Protein AF-A0A734QP81-F1 (afdb_monomer_lite)

Secondary structure (DSSP, 8-state):
-EEEETTPPPTTSHHHHHHHHHHHHHHTTS---EEEEEGGGHHHHHHTT-EEEEE-HHHH----------

pLDDT: mean 83.04, std 14.95, range [46.78, 96.0]

Organism: Salmonella enterica (NCBI:txid28901)

Structure (mmCIF, N/CA/C/O backbone):
data_AF-A0A734QP81-F1
#
_entry.id   AF-A0A734QP81-F1
#
loop_
_atom_site.group_PDB
_atom_site.id
_atom_site.type_symbol
_atom_site.label_atom_id
_atom_site.label_alt_id
_atom_site.label_comp_id
_atom_site.label_asym_id
_atom_site.label_entity_id
_atom_site.label_seq_id
_atom_site.pdbx_PDB_ins_code
_atom_site.Cartn_x
_atom_site.Cartn_y
_atom_site.Cartn_z
_atom_site.occupancy
_atom_site.B_iso_or_equiv
_atom_site.auth_seq_id
_atom_site.auth_comp_id
_atom_site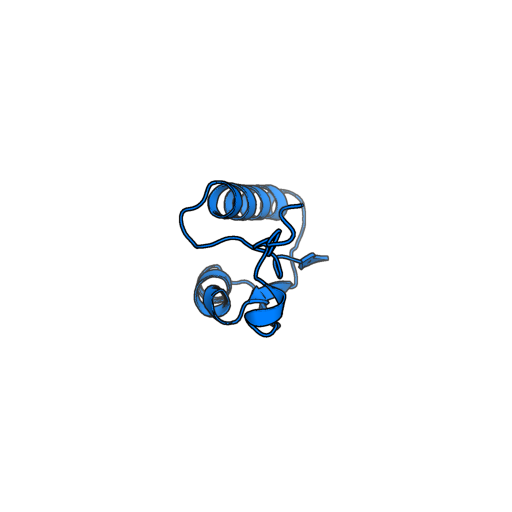.auth_asym_id
_atom_site.auth_atom_id
_atom_site.pdbx_PDB_model_num
ATOM 1 N N . MET A 1 1 ? -13.337 -0.754 5.318 1.00 90.56 1 MET A N 1
ATOM 2 C CA . MET A 1 1 ? -13.458 -0.163 3.956 1.00 90.56 1 MET A CA 1
ATOM 3 C C . MET A 1 1 ? -12.302 -0.576 3.033 1.00 90.56 1 MET A C 1
ATOM 5 O O . MET A 1 1 ? -11.184 -0.686 3.512 1.00 90.56 1 MET A O 1
ATOM 9 N N . ILE A 1 2 ? -12.516 -0.729 1.713 1.00 92.31 2 ILE A N 1
ATOM 10 C CA . ILE A 1 2 ? -11.435 -1.017 0.737 1.00 92.31 2 ILE A CA 1
ATOM 11 C C . ILE A 1 2 ? -11.069 0.242 -0.064 1.00 92.31 2 ILE A C 1
ATOM 13 O O . ILE A 1 2 ? -11.946 0.873 -0.652 1.00 92.31 2 ILE A O 1
ATOM 17 N N . VAL A 1 3 ? -9.777 0.579 -0.146 1.00 92.19 3 VAL A N 1
ATOM 18 C CA . VAL A 1 3 ? -9.279 1.740 -0.909 1.00 92.19 3 VAL A CA 1
ATOM 19 C C . VAL A 1 3 ? -8.580 1.286 -2.189 1.00 92.19 3 VAL A C 1
ATOM 21 O O . VAL A 1 3 ? -7.637 0.496 -2.164 1.00 92.19 3 VAL A O 1
ATOM 24 N N . ASN A 1 4 ? -9.025 1.807 -3.334 1.00 90.94 4 ASN A N 1
ATOM 25 C CA . ASN A 1 4 ? -8.456 1.456 -4.631 1.00 90.94 4 ASN A CA 1
ATOM 26 C C . ASN A 1 4 ? -7.347 2.433 -5.055 1.00 90.94 4 ASN A C 1
ATOM 28 O O . ASN A 1 4 ? -7.617 3.533 -5.531 1.00 90.94 4 ASN A O 1
ATOM 32 N N . LEU A 1 5 ? -6.100 1.978 -4.951 1.00 88.69 5 LEU A N 1
ATOM 33 C CA . LEU A 1 5 ? -4.884 2.638 -5.430 1.00 88.69 5 LEU A CA 1
ATOM 34 C C . LEU A 1 5 ? -4.247 1.883 -6.608 1.00 88.69 5 LEU A C 1
ATOM 36 O O . LEU A 1 5 ? -3.044 1.975 -6.849 1.00 88.69 5 LEU A O 1
ATOM 40 N N . SER A 1 6 ? -5.040 1.141 -7.385 1.00 84.62 6 SER A N 1
ATOM 41 C CA . SER A 1 6 ? -4.545 0.427 -8.568 1.00 84.62 6 SER A CA 1
ATOM 42 C C . SER A 1 6 ? -3.859 1.362 -9.559 1.00 84.62 6 SER A C 1
ATOM 44 O O . SER A 1 6 ? -2.872 0.966 -10.153 1.00 84.62 6 SER A O 1
ATOM 46 N N . 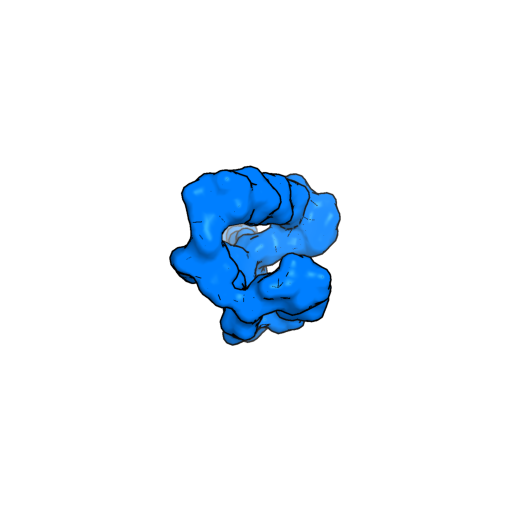ARG A 1 7 ? -4.325 2.609 -9.698 1.00 80.94 7 ARG A N 1
ATOM 47 C CA . ARG A 1 7 ? -3.798 3.641 -10.613 1.00 80.94 7 ARG A CA 1
ATOM 48 C C . ARG A 1 7 ? -2.775 4.578 -9.962 1.00 80.94 7 ARG A C 1
ATOM 50 O O . ARG A 1 7 ? -2.576 5.703 -10.426 1.00 80.94 7 ARG A O 1
ATOM 57 N N . LEU A 1 8 ? -2.150 4.144 -8.872 1.00 82.50 8 LEU A N 1
ATOM 58 C CA . LEU A 1 8 ? -1.140 4.933 -8.184 1.00 82.50 8 LEU A CA 1
ATOM 59 C C . LEU A 1 8 ? 0.051 5.211 -9.113 1.00 82.50 8 LEU A C 1
ATOM 61 O O . LEU A 1 8 ? 0.557 4.322 -9.796 1.00 82.50 8 LEU A O 1
ATOM 65 N N . GLY A 1 9 ? 0.461 6.480 -9.169 1.00 73.69 9 GLY A N 1
ATOM 66 C CA . GLY A 1 9 ? 1.627 6.898 -9.943 1.00 73.69 9 GLY A CA 1
ATOM 67 C C . GLY A 1 9 ? 2.931 6.351 -9.360 1.00 73.69 9 GLY A C 1
ATOM 68 O O . GLY A 1 9 ? 2.957 5.794 -8.265 1.00 73.69 9 GLY A O 1
ATOM 69 N N . LYS A 1 10 ? 4.043 6.566 -10.075 1.00 80.06 10 LYS A N 1
ATOM 70 C CA . LYS A 1 10 ? 5.379 6.172 -9.599 1.00 80.06 10 LYS A CA 1
ATOM 71 C C . LYS A 1 10 ? 5.649 6.704 -8.188 1.00 80.06 10 LYS A C 1
ATOM 73 O O . LYS A 1 10 ? 5.263 7.831 -7.855 1.00 80.06 10 LYS A O 1
ATOM 78 N N . SER A 1 11 ? 6.372 5.917 -7.397 1.00 81.12 11 SER A N 1
ATOM 79 C CA . SER A 1 11 ? 6.837 6.330 -6.076 1.00 81.12 11 SER A CA 1
ATOM 80 C C . SER A 1 11 ? 7.616 7.645 -6.155 1.00 81.12 11 SER A C 1
ATOM 82 O O . SER A 1 11 ? 8.383 7.871 -7.088 1.00 81.12 11 SER A O 1
ATOM 84 N N . GLY A 1 12 ? 7.362 8.539 -5.199 1.00 82.00 12 GLY A N 1
ATOM 85 C CA . GLY A 1 12 ? 7.965 9.876 -5.155 1.00 82.00 12 GLY A CA 1
ATOM 86 C C . GLY A 1 12 ? 7.254 10.955 -5.984 1.00 82.00 12 GLY A C 1
ATOM 87 O O . GLY A 1 12 ? 7.606 12.123 -5.867 1.00 82.00 12 GLY A O 1
ATOM 88 N N . THR A 1 13 ? 6.229 10.619 -6.777 1.00 86.38 13 THR A N 1
ATOM 89 C CA . THR A 1 13 ? 5.412 11.629 -7.480 1.00 86.38 13 THR A CA 1
ATOM 90 C C . THR A 1 13 ? 4.445 12.360 -6.540 1.00 86.38 13 THR A C 1
ATOM 92 O O . THR A 1 13 ? 4.130 11.884 -5.450 1.00 86.38 13 THR A O 1
ATOM 95 N N . GLY A 1 14 ? 3.901 13.501 -6.977 1.00 86.69 14 GLY A N 1
ATOM 96 C CA . GLY A 1 14 ? 2.870 14.218 -6.213 1.00 86.69 14 GLY A CA 1
ATOM 97 C C . GLY A 1 14 ? 1.640 13.353 -5.905 1.00 86.69 14 GLY A C 1
ATOM 98 O O . GLY A 1 14 ? 1.161 13.354 -4.776 1.00 86.69 14 GLY A O 1
ATOM 99 N N . MET A 1 15 ? 1.193 12.535 -6.867 1.00 85.06 15 MET A N 1
ATOM 100 C CA . MET A 1 15 ? 0.081 11.591 -6.666 1.00 85.06 15 MET A CA 1
ATOM 101 C C . MET A 1 15 ? 0.402 10.504 -5.639 1.00 85.06 15 MET A C 1
ATOM 103 O O . MET A 1 15 ? -0.473 10.111 -4.868 1.00 85.06 15 MET A O 1
ATOM 107 N N . TRP A 1 16 ? 1.652 10.038 -5.602 1.00 87.94 16 TRP A N 1
ATOM 108 C CA . TRP A 1 16 ? 2.119 9.103 -4.581 1.00 87.94 16 TRP A CA 1
ATOM 109 C C . TRP A 1 16 ? 2.020 9.723 -3.184 1.00 87.94 16 TRP A C 1
ATOM 111 O O . TRP A 1 16 ? 1.384 9.160 -2.296 1.00 87.94 16 TRP A O 1
ATOM 121 N N . GLN A 1 17 ? 2.574 10.927 -3.013 1.00 90.06 17 GLN A N 1
ATOM 122 C CA . GLN A 1 17 ? 2.552 11.641 -1.734 1.00 90.06 17 GLN A CA 1
ATOM 123 C C . GLN A 1 17 ? 1.130 11.982 -1.280 1.00 90.06 17 GLN A C 1
ATOM 125 O O . GLN A 1 17 ? 0.803 11.822 -0.106 1.00 90.06 17 GLN A O 1
ATOM 130 N N . TYR A 1 18 ? 0.273 12.417 -2.206 1.00 91.31 18 TYR A N 1
ATOM 131 C CA . TYR A 1 18 ? -1.137 12.671 -1.926 1.00 91.31 18 TYR A CA 1
ATOM 132 C C . TYR A 1 18 ? -1.842 11.412 -1.415 1.00 91.31 18 TYR A C 1
ATOM 134 O O . TYR A 1 18 ? -2.485 11.462 -0.373 1.00 91.31 18 TYR A O 1
ATOM 142 N N . SER A 1 19 ? -1.678 10.281 -2.106 1.00 90.88 19 SER A N 1
ATOM 143 C CA . SER A 1 19 ? -2.376 9.037 -1.758 1.00 90.88 19 SER A CA 1
ATOM 144 C C . SER A 1 19 ? -1.975 8.517 -0.377 1.00 90.88 19 SER A C 1
ATOM 146 O O . SER A 1 19 ? -2.826 8.041 0.366 1.00 90.88 19 SER A O 1
ATOM 148 N N . ILE A 1 20 ? -0.699 8.660 -0.001 1.00 91.19 20 ILE A N 1
ATOM 149 C CA . ILE A 1 20 ? -0.226 8.296 1.341 1.00 91.19 20 ILE A CA 1
ATOM 150 C C . ILE A 1 20 ? -0.840 9.209 2.398 1.00 91.19 20 ILE A C 1
ATOM 152 O O . ILE A 1 20 ? -1.398 8.718 3.371 1.00 91.19 20 ILE A O 1
ATOM 156 N N . LYS A 1 21 ? -0.779 10.532 2.202 1.00 92.94 21 LYS A N 1
ATOM 157 C CA . LYS A 1 21 ? -1.360 11.492 3.154 1.00 92.94 21 LYS A CA 1
ATOM 158 C C . LYS A 1 21 ? -2.865 11.294 3.309 1.00 92.94 21 LYS A C 1
ATOM 160 O O . LYS A 1 21 ? -3.374 11.367 4.421 1.00 92.94 21 LYS A O 1
ATOM 165 N N . PHE A 1 22 ? -3.551 11.012 2.204 1.00 92.62 22 PHE A N 1
ATOM 166 C CA . PHE A 1 22 ? -4.967 10.676 2.202 1.00 92.62 22 PHE A CA 1
ATOM 167 C C . PHE A 1 22 ? -5.243 9.419 3.030 1.00 92.62 22 PHE A C 1
ATOM 169 O O . PHE A 1 22 ? -6.108 9.463 3.894 1.00 92.62 22 PHE A O 1
ATOM 176 N N . LEU A 1 23 ? -4.489 8.332 2.829 1.00 92.19 23 LEU A N 1
ATOM 177 C CA . LEU A 1 23 ? -4.633 7.114 3.633 1.00 92.19 23 LEU A CA 1
ATOM 178 C C . LEU A 1 23 ? -4.384 7.364 5.124 1.00 92.19 23 LEU A C 1
ATOM 180 O O . LEU A 1 23 ? -5.123 6.843 5.952 1.00 92.19 23 LEU A O 1
ATOM 184 N N . THR A 1 24 ? -3.373 8.164 5.470 1.00 90.50 24 THR A N 1
ATOM 185 C CA . THR A 1 24 ? -3.090 8.522 6.866 1.00 90.50 24 THR A CA 1
ATOM 186 C C . THR A 1 24 ? -4.263 9.263 7.496 1.00 90.50 24 THR A C 1
ATOM 188 O O . THR A 1 24 ? -4.730 8.852 8.551 1.00 90.50 24 THR A O 1
ATOM 191 N N . ALA A 1 25 ? -4.783 10.299 6.831 1.00 93.12 25 ALA A N 1
ATOM 192 C CA . ALA A 1 25 ? -5.942 11.042 7.324 1.00 93.12 25 ALA A CA 1
ATOM 193 C C . ALA A 1 25 ? -7.208 10.169 7.383 1.00 93.12 25 ALA A C 1
ATOM 195 O O . ALA A 1 25 ? -8.007 10.284 8.304 1.00 93.12 25 ALA A O 1
ATOM 196 N N . LEU A 1 26 ? -7.385 9.258 6.421 1.00 92.12 26 LEU A N 1
ATOM 197 C CA . LEU A 1 26 ? -8.530 8.350 6.380 1.00 92.12 26 LEU A CA 1
ATOM 198 C C . LEU A 1 26 ? -8.530 7.378 7.563 1.00 92.12 26 LEU A C 1
ATOM 200 O O . LEU A 1 26 ? -9.588 7.096 8.116 1.00 92.12 26 LEU A O 1
ATOM 204 N N . ARG A 1 27 ? -7.348 6.915 7.979 1.00 88.31 27 ARG A N 1
ATOM 205 C CA . ARG A 1 27 ? -7.178 6.020 9.129 1.00 88.31 27 ARG A CA 1
ATOM 206 C C . ARG A 1 27 ? -7.588 6.665 10.457 1.00 88.31 27 ARG A C 1
ATOM 208 O O . ARG A 1 27 ? -7.936 5.948 11.386 1.00 88.31 27 ARG A O 1
ATOM 215 N N . GLU A 1 28 ? -7.564 7.993 10.557 1.00 89.56 28 GLU A N 1
ATOM 216 C CA . GLU A 1 28 ? -8.010 8.712 11.762 1.00 89.56 28 GLU A CA 1
ATOM 217 C C . GLU A 1 28 ? -9.537 8.697 11.929 1.00 89.56 28 GLU A C 1
ATOM 219 O O . GLU A 1 28 ? -10.035 8.886 13.036 1.00 89.56 28 GLU A O 1
ATOM 224 N N . ILE A 1 29 ? -10.282 8.467 10.843 1.00 93.38 29 ILE A N 1
ATOM 225 C CA . ILE A 1 29 ? -11.746 8.593 10.816 1.00 93.38 29 ILE A CA 1
ATOM 226 C C . ILE A 1 29 ? -12.473 7.296 10.453 1.00 93.38 29 ILE A C 1
ATOM 228 O O . ILE A 1 29 ? -13.668 7.175 10.718 1.00 93.38 29 ILE A O 1
ATOM 232 N N . ALA A 1 30 ? -11.789 6.337 9.828 1.00 91.75 30 ALA A N 1
ATOM 233 C CA . ALA A 1 30 ? -12.384 5.096 9.359 1.00 91.75 30 ALA A CA 1
ATOM 234 C C . ALA A 1 30 ? -11.366 3.953 9.310 1.00 91.75 30 ALA A C 1
ATOM 236 O O . ALA A 1 30 ? -10.184 4.158 9.032 1.00 91.75 30 ALA A O 1
ATOM 237 N N . ASP A 1 31 ? -11.859 2.730 9.505 1.00 91.44 31 ASP A N 1
ATOM 238 C CA . ASP A 1 31 ? -11.034 1.532 9.386 1.00 91.44 31 ASP A CA 1
ATOM 239 C C . ASP A 1 31 ? -10.905 1.080 7.919 1.00 91.44 31 ASP A C 1
ATOM 241 O O . ASP A 1 31 ? -11.891 0.983 7.166 1.00 91.44 31 ASP A O 1
ATOM 245 N N . VAL A 1 32 ? -9.667 0.832 7.493 1.00 92.25 32 VAL A N 1
ATOM 246 C CA . VAL A 1 32 ? -9.317 0.443 6.121 1.00 92.25 32 VAL A CA 1
ATOM 247 C C . VAL A 1 32 ? -8.927 -1.031 6.124 1.00 92.25 32 VAL A C 1
ATOM 249 O O . VAL A 1 32 ? -7.814 -1.378 6.507 1.00 92.25 32 VAL A O 1
ATOM 252 N N . ASP A 1 33 ? -9.829 -1.888 5.641 1.00 92.69 33 ASP A N 1
ATOM 253 C CA . ASP A 1 33 ? -9.658 -3.346 5.658 1.00 92.69 33 ASP A CA 1
ATOM 254 C C . ASP A 1 33 ? -8.557 -3.775 4.689 1.00 92.69 33 ASP A C 1
ATOM 256 O O . ASP A 1 33 ? -7.780 -4.677 4.983 1.00 92.69 33 ASP A O 1
ATOM 260 N N . ALA A 1 34 ? -8.520 -3.154 3.501 1.00 94.12 34 ALA A N 1
ATOM 261 C CA . ALA A 1 34 ? -7.584 -3.524 2.451 1.00 94.12 34 ALA A CA 1
ATOM 262 C C . ALA A 1 34 ? -7.305 -2.393 1.453 1.00 94.12 34 ALA A C 1
ATOM 264 O O . ALA A 1 34 ? -8.138 -1.515 1.202 1.00 94.12 34 ALA A O 1
ATOM 265 N N . ILE A 1 35 ? -6.140 -2.470 0.814 1.00 94.19 35 ILE A N 1
ATOM 266 C CA . ILE A 1 35 ? -5.719 -1.591 -0.277 1.00 94.19 35 ILE A CA 1
ATOM 267 C C . ILE A 1 35 ? -5.548 -2.413 -1.551 1.00 94.19 35 ILE A C 1
ATOM 269 O O . ILE A 1 35 ? -4.824 -3.406 -1.575 1.00 94.19 35 ILE A O 1
ATOM 273 N N . ILE A 1 36 ? -6.163 -1.961 -2.642 1.00 93.62 36 ILE A N 1
ATOM 274 C CA . ILE A 1 36 ? -5.896 -2.503 -3.977 1.00 93.62 36 ILE A CA 1
ATOM 275 C C . ILE A 1 36 ? -4.756 -1.693 -4.593 1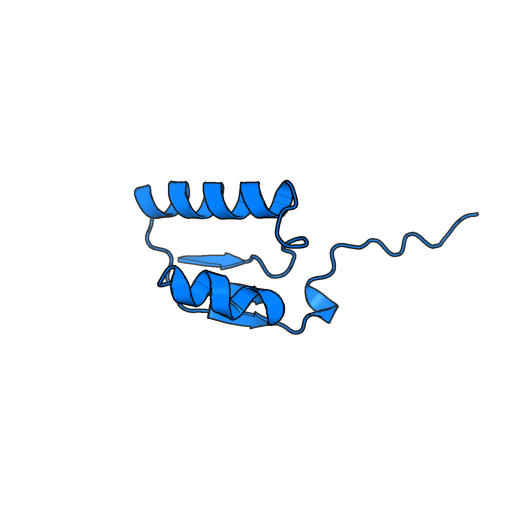.00 93.62 36 ILE A C 1
ATOM 277 O O . ILE A 1 36 ? -4.910 -0.489 -4.774 1.00 93.62 36 ILE A O 1
ATOM 281 N N . CYS A 1 37 ? -3.630 -2.305 -4.952 1.00 91.31 37 CYS A N 1
ATOM 282 C CA . CYS A 1 37 ? -2.513 -1.589 -5.582 1.00 91.31 37 CYS A CA 1
ATOM 283 C C . CYS A 1 37 ? -1.754 -2.448 -6.603 1.00 91.31 37 CYS A C 1
ATOM 285 O O . CYS A 1 37 ? -1.993 -3.647 -6.738 1.00 91.31 37 CYS A O 1
ATOM 287 N N . SER A 1 38 ? -0.854 -1.827 -7.369 1.00 90.12 38 SER A N 1
ATOM 288 C CA . SER A 1 38 ? 0.033 -2.569 -8.271 1.00 90.12 38 SER A CA 1
ATOM 289 C C . SER A 1 38 ? 1.013 -3.440 -7.484 1.00 90.12 38 SER A C 1
ATOM 291 O O . SER A 1 38 ? 1.406 -3.088 -6.371 1.00 90.12 38 SER A O 1
ATOM 293 N N . LYS A 1 39 ? 1.477 -4.547 -8.078 1.00 89.25 39 LYS A N 1
ATOM 294 C CA . LYS A 1 39 ? 2.473 -5.426 -7.436 1.00 89.25 39 LYS A CA 1
ATOM 295 C C . LYS A 1 39 ? 3.740 -4.683 -6.997 1.00 89.25 39 LYS A C 1
ATOM 297 O O . LYS A 1 39 ? 4.314 -5.040 -5.982 1.00 89.25 39 LYS A O 1
ATOM 302 N N . VAL A 1 40 ? 4.158 -3.638 -7.719 1.00 88.38 40 VAL A N 1
ATOM 303 C CA . VAL A 1 40 ? 5.357 -2.840 -7.367 1.00 88.38 40 VAL A CA 1
ATOM 304 C C . VAL A 1 40 ? 5.198 -2.093 -6.037 1.00 88.38 40 VAL A C 1
ATOM 306 O O . VAL A 1 40 ? 6.189 -1.718 -5.420 1.00 88.38 40 VAL A O 1
ATOM 309 N N . HIS A 1 41 ? 3.965 -1.840 -5.598 1.00 89.81 41 HIS A N 1
ATOM 310 C CA . HIS A 1 41 ? 3.680 -1.059 -4.395 1.00 89.81 41 HIS A CA 1
ATOM 311 C C . HIS A 1 41 ? 3.199 -1.906 -3.214 1.00 89.81 41 HIS A C 1
ATOM 313 O O . HIS A 1 41 ? 3.027 -1.351 -2.131 1.00 89.81 41 HIS A O 1
ATOM 319 N N . ALA A 1 42 ? 3.012 -3.215 -3.404 1.00 92.31 42 ALA A N 1
ATOM 320 C CA . ALA A 1 42 ? 2.465 -4.109 -2.387 1.00 92.31 42 ALA A CA 1
ATOM 321 C C . ALA A 1 42 ? 3.284 -4.067 -1.090 1.00 92.31 42 ALA A C 1
ATOM 323 O O . ALA A 1 42 ? 2.758 -3.660 -0.055 1.00 92.31 42 ALA A O 1
ATOM 324 N N . ASP A 1 43 ? 4.593 -4.313 -1.188 1.00 93.94 43 ASP A N 1
ATOM 325 C CA . ASP A 1 43 ? 5.523 -4.305 -0.055 1.00 93.94 43 ASP A CA 1
ATOM 326 C C . ASP A 1 43 ? 5.471 -3.012 0.770 1.00 93.94 43 ASP A C 1
ATOM 328 O O . ASP A 1 43 ? 5.703 -3.024 1.978 1.00 93.94 43 ASP A O 1
ATOM 332 N N . TYR A 1 44 ? 5.204 -1.867 0.131 1.00 93.00 44 TYR A N 1
ATOM 333 C CA . TYR A 1 44 ? 5.115 -0.588 0.831 1.00 93.00 44 TYR A CA 1
ATOM 334 C C . TYR A 1 44 ? 3.872 -0.530 1.726 1.00 93.00 44 TYR A C 1
ATOM 336 O O . TYR A 1 44 ? 3.971 -0.140 2.887 1.00 93.00 44 TYR A O 1
ATOM 344 N N . PHE A 1 45 ? 2.711 -0.931 1.204 1.00 92.88 45 PHE A N 1
ATOM 345 C CA . PHE A 1 45 ? 1.453 -0.889 1.950 1.00 92.88 45 PHE A CA 1
ATOM 346 C C . PHE A 1 45 ? 1.339 -2.015 2.982 1.00 92.88 45 PHE A C 1
ATOM 348 O O . PHE A 1 45 ? 0.817 -1.777 4.070 1.00 92.88 45 PHE A O 1
ATOM 355 N N . GLU A 1 46 ? 1.905 -3.189 2.702 1.00 94.56 46 GLU A N 1
ATOM 356 C CA . GLU A 1 46 ? 2.006 -4.281 3.677 1.00 94.56 46 GLU A CA 1
ATOM 357 C C . GLU A 1 46 ? 2.847 -3.864 4.892 1.00 94.56 46 GLU A C 1
ATOM 359 O O . GLU A 1 46 ? 2.437 -4.072 6.032 1.00 94.56 46 GLU A O 1
ATOM 364 N N . LYS A 1 47 ? 3.977 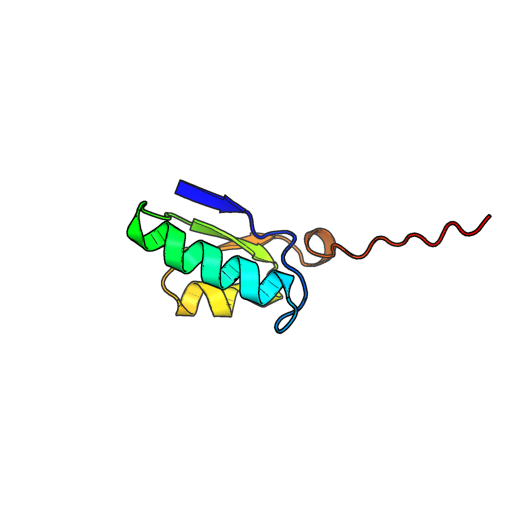-3.169 4.680 1.00 94.25 47 LYS A N 1
ATOM 365 C CA . LYS A 1 47 ? 4.806 -2.620 5.773 1.00 94.25 47 LYS A CA 1
ATOM 366 C C . LYS A 1 47 ? 4.101 -1.551 6.607 1.00 94.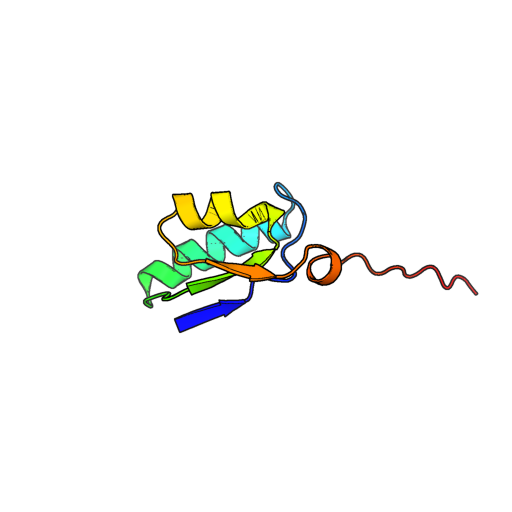25 47 LYS A C 1
ATOM 368 O O . LYS A 1 47 ? 4.473 -1.341 7.757 1.00 94.25 47 LYS A O 1
ATOM 373 N N . LEU A 1 48 ? 3.101 -0.874 6.044 1.00 89.88 48 LEU A N 1
ATOM 374 C CA . LEU A 1 48 ? 2.251 0.070 6.777 1.00 89.88 48 LEU A CA 1
ATOM 375 C C . LEU A 1 48 ? 1.138 -0.626 7.582 1.00 89.88 48 LEU A C 1
ATOM 377 O O . LEU A 1 48 ? 0.416 0.044 8.326 1.00 89.88 48 LEU A O 1
ATOM 381 N N . GLY A 1 49 ? 1.024 -1.953 7.465 1.00 91.50 49 GLY A N 1
ATOM 382 C CA . GLY A 1 49 ? 0.073 -2.783 8.197 1.00 91.50 49 GLY A CA 1
ATOM 383 C C . GLY A 1 49 ? -1.277 -2.959 7.504 1.00 91.50 49 GLY A C 1
ATOM 384 O O . GLY A 1 49 ? -2.226 -3.374 8.159 1.00 91.50 49 GLY A O 1
ATOM 385 N N . TYR A 1 50 ? -1.389 -2.637 6.212 1.00 93.12 50 TYR A N 1
ATOM 386 C CA . TYR A 1 50 ? -2.622 -2.860 5.456 1.00 93.12 50 TYR A CA 1
ATOM 387 C C . TYR A 1 50 ? -2.637 -4.252 4.825 1.00 93.12 50 TYR A C 1
ATOM 389 O O . TYR A 1 50 ? -1.615 -4.717 4.318 1.00 93.12 50 TYR A O 1
ATOM 397 N N . ALA A 1 51 ? -3.812 -4.883 4.761 1.00 94.88 51 ALA A N 1
ATOM 398 C CA . ALA A 1 51 ? -3.999 -6.010 3.856 1.00 94.88 51 ALA A CA 1
ATOM 399 C C . ALA A 1 51 ? -3.957 -5.505 2.405 1.00 94.88 51 ALA A C 1
ATOM 401 O O . ALA A 1 51 ? -4.557 -4.477 2.076 1.00 94.88 51 ALA A O 1
ATOM 402 N N . VAL A 1 52 ? -3.252 -6.212 1.522 1.00 96.00 52 VAL A N 1
ATOM 403 C CA . VAL A 1 52 ? -3.059 -5.773 0.136 1.00 96.00 52 VAL A CA 1
ATOM 404 C C . VAL A 1 52 ? -3.664 -6.762 -0.851 1.00 96.00 52 VAL A C 1
ATOM 406 O O . VAL A 1 52 ? -3.390 -7.958 -0.827 1.00 96.00 52 VAL A O 1
ATOM 409 N N . VAL A 1 53 ? -4.451 -6.230 -1.785 1.00 94.44 53 VAL A N 1
ATOM 410 C CA . VAL A 1 53 ? -4.923 -6.934 -2.979 1.00 94.44 53 VAL A CA 1
ATOM 411 C C . VAL A 1 53 ? -4.132 -6.412 -4.172 1.00 94.44 53 VAL A C 1
ATOM 413 O O . VAL A 1 53 ? -4.200 -5.231 -4.519 1.00 94.44 53 VAL A O 1
ATOM 416 N N . THR A 1 54 ? -3.357 -7.280 -4.815 1.00 93.06 54 THR A N 1
ATOM 417 C CA . THR A 1 54 ? -2.487 -6.849 -5.915 1.00 93.06 54 THR A CA 1
ATOM 418 C C . THR A 1 54 ? -3.178 -6.933 -7.272 1.00 93.06 54 THR A C 1
ATOM 420 O O . THR A 1 54 ? -3.889 -7.888 -7.578 1.00 93.06 54 THR A O 1
ATOM 423 N N . VAL A 1 55 ? -2.922 -5.942 -8.126 1.00 89.31 55 VAL A N 1
ATOM 424 C CA . VAL A 1 55 ? -3.265 -5.970 -9.553 1.00 89.31 55 VAL A CA 1
ATOM 425 C C . VAL A 1 55 ? -1.997 -5.970 -10.415 1.00 89.31 55 VAL A C 1
ATOM 427 O O . VAL A 1 55 ? -0.951 -5.465 -9.989 1.00 89.31 55 VAL A O 1
ATOM 430 N N . PRO A 1 56 ? -2.047 -6.517 -11.644 1.00 83.44 56 PRO A N 1
ATOM 431 C CA . PRO A 1 56 ? -0.917 -6.459 -12.563 1.00 83.44 56 PRO A CA 1
ATOM 432 C C . PRO A 1 56 ? -0.489 -5.016 -12.867 1.00 83.44 56 PRO A C 1
ATOM 434 O O . PRO A 1 56 ? -1.322 -4.133 -13.067 1.00 83.44 56 PRO A O 1
ATOM 437 N N . ASN A 1 57 ? 0.819 -4.791 -13.005 1.00 75.56 57 ASN A N 1
ATOM 438 C CA . ASN A 1 57 ? 1.400 -3.457 -13.232 1.00 75.56 57 ASN A CA 1
ATOM 439 C C . ASN A 1 57 ? 0.927 -2.785 -14.535 1.00 75.56 57 ASN A C 1
ATOM 441 O O . ASN A 1 57 ? 0.953 -1.564 -14.664 1.00 75.56 57 ASN A O 1
ATOM 445 N N . ILE A 1 58 ? 0.459 -3.568 -15.512 1.00 70.00 58 ILE A N 1
ATOM 446 C CA . ILE A 1 58 ? -0.115 -3.029 -16.753 1.00 70.00 58 ILE A CA 1
ATOM 447 C C . ILE A 1 58 ? -1.401 -2.228 -16.496 1.00 70.00 58 ILE A C 1
ATOM 449 O O . ILE A 1 58 ? -1.690 -1.272 -17.211 1.00 70.00 58 ILE A O 1
ATOM 453 N N . VAL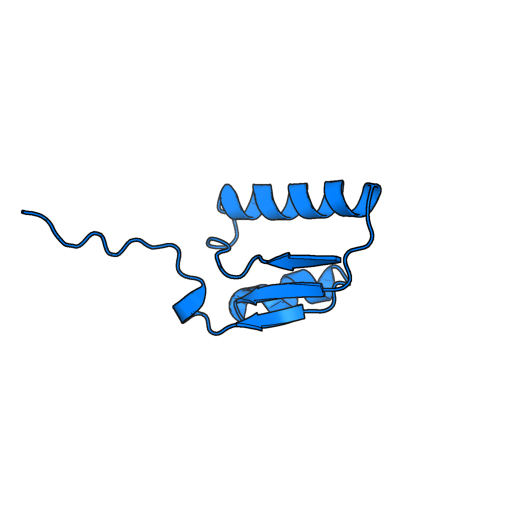 A 1 59 ? -2.141 -2.572 -15.437 1.00 62.75 59 VAL A N 1
ATOM 454 C CA . VAL A 1 59 ? -3.392 -1.912 -15.044 1.00 62.75 59 VAL A CA 1
ATOM 455 C C . VAL A 1 59 ? -3.116 -0.639 -14.233 1.00 62.75 59 VAL A C 1
ATOM 457 O O . VAL A 1 59 ? -3.982 0.225 -14.151 1.00 62.75 59 VAL A O 1
ATOM 460 N N . SER A 1 60 ? -1.905 -0.474 -13.684 1.00 56.00 60 SER A N 1
ATOM 461 C CA . SER A 1 60 ? -1.552 0.664 -12.826 1.00 56.00 60 SER A CA 1
ATOM 462 C C . SER A 1 60 ? -0.962 1.863 -13.541 1.00 56.00 60 SER A C 1
ATOM 464 O O . SER A 1 60 ? -0.922 2.958 -12.983 1.00 56.00 60 SER A O 1
ATOM 466 N N . ASN A 1 61 ? -0.535 1.698 -14.791 1.00 55.97 61 ASN A N 1
ATOM 467 C CA . ASN A 1 61 ? -0.032 2.817 -15.567 1.00 55.97 61 ASN A CA 1
ATOM 468 C C . ASN A 1 61 ? -1.172 3.799 -15.865 1.00 55.97 61 ASN A C 1
ATOM 470 O O . ASN A 1 61 ? -2.094 3.520 -16.629 1.00 55.97 61 ASN A O 1
ATOM 474 N N . THR A 1 62 ? -1.092 4.981 -15.261 1.00 55.09 62 THR A N 1
ATOM 475 C CA . THR A 1 62 ? -1.851 6.182 -15.641 1.00 55.09 62 THR A CA 1
ATOM 476 C C . THR A 1 62 ? -1.209 6.919 -16.811 1.00 55.09 62 THR A C 1
ATOM 478 O O . THR A 1 62 ? -1.673 7.993 -17.193 1.00 55.09 62 THR A O 1
ATOM 481 N N . SER A 1 63 ? -0.160 6.356 -17.424 1.00 47.44 63 SER A N 1
ATOM 482 C CA . SER A 1 63 ? 0.405 6.916 -18.642 1.00 47.44 63 SER A CA 1
ATOM 483 C C . SER A 1 63 ? -0.624 6.782 -19.758 1.00 47.44 63 SER A C 1
ATOM 485 O O . SER A 1 63 ? -0.722 5.740 -20.407 1.00 47.44 63 SER A O 1
ATOM 487 N N . LYS A 1 64 ? -1.377 7.859 -19.995 1.00 50.62 64 LYS A N 1
ATOM 488 C CA . LYS A 1 64 ? -1.926 8.155 -21.312 1.00 50.62 64 LYS A CA 1
ATOM 489 C C . LYS A 1 64 ? -0.795 7.919 -22.310 1.00 50.62 64 LYS A C 1
ATOM 491 O O . LYS A 1 64 ? 0.096 8.752 -22.451 1.00 50.62 64 LYS A O 1
ATOM 496 N N . THR A 1 65 ? -0.827 6.816 -23.039 1.00 47.28 65 THR A N 1
ATOM 497 C CA . THR A 1 65 ? -0.259 6.795 -24.379 1.00 47.28 65 THR A CA 1
ATOM 498 C C . THR A 1 65 ? -1.177 7.653 -25.248 1.00 47.28 65 THR A C 1
ATOM 500 O O . THR A 1 65 ? -1.874 7.151 -26.119 1.00 47.28 65 THR A O 1
ATOM 503 N N . SER A 1 66 ? -1.192 8.977 -25.038 1.00 46.78 66 SER A N 1
ATOM 504 C CA . SER A 1 66 ? -1.637 9.903 -26.081 1.00 46.78 66 SER A CA 1
ATOM 505 C C . SER A 1 66 ? -0.521 9.965 -27.129 1.00 46.78 66 SER A C 1
ATOM 507 O O . SER A 1 66 ? 0.236 10.928 -27.221 1.00 46.78 66 SER A O 1
ATOM 509 N N . ARG A 1 67 ? -0.348 8.867 -27.870 1.00 47.03 67 ARG A N 1
ATOM 510 C CA . ARG A 1 67 ? 0.464 8.815 -29.091 1.00 47.03 67 ARG A CA 1
ATOM 511 C C . ARG A 1 67 ? -0.415 8.879 -30.342 1.00 47.03 67 ARG A C 1
ATOM 513 O O . ARG A 1 67 ? -0.022 8.388 -31.387 1.00 47.03 67 ARG A O 1
ATOM 520 N N . LEU A 1 68 ? -1.579 9.513 -30.246 1.00 49.97 68 LEU A N 1
ATOM 521 C CA . LEU A 1 68 ? -2.246 10.078 -31.412 1.00 49.97 68 LEU A CA 1
ATOM 522 C C . LEU A 1 68 ? -1.893 11.565 -31.425 1.00 49.97 68 LEU A C 1
ATOM 524 O O . LEU A 1 68 ? -2.517 12.368 -30.736 1.00 49.97 68 LEU A O 1
ATOM 528 N N . ARG A 1 69 ? -0.802 11.895 -32.120 1.00 49.31 69 ARG A N 1
ATOM 529 C CA . ARG A 1 69 ? -0.635 13.234 -32.692 1.00 49.31 69 ARG A CA 1
ATOM 530 C C . ARG A 1 69 ? -1.406 13.222 -34.024 1.00 49.31 69 ARG A C 1
ATOM 532 O O . ARG A 1 69 ? -1.326 12.186 -34.686 1.00 49.31 69 ARG A O 1
ATOM 539 N N . PRO A 1 70 ? -2.179 14.271 -34.357 1.00 59.81 70 PRO A N 1
ATOM 540 C CA . PRO A 1 70 ? -2.786 14.397 -35.681 1.00 59.81 70 PRO A CA 1
ATOM 541 C C . PRO A 1 70 ? -1.721 14.438 -36.780 1.00 59.81 70 PRO A C 1
ATOM 543 O O . PRO A 1 70 ? -0.569 14.835 -36.473 1.00 59.81 70 PRO A O 1
#

Radius of gyration: 13.39 Å; chains: 1; bounding box: 21×21×47 Å

Sequence (70 aa):
MIVNLSRLGKSGTGMWQYSIKFLTALREIADVDAIICSKVHADYFEKLGYAVVTVPNIVSNTSKTSRLRP

Foldseek 3Di:
DEAEQQQQDDPPDPSNVVVVVVVVVCVVPDDYAEYEYAPVCQVVVVVVVHHYDHDHNVSHHPDPPPVPDD